Protein AF-A0A447R121-F1 (afdb_monomer_lite)

InterPro domains:
  IPR006108 3-hydroxyacyl-CoA dehydrogenase, C-terminal [PF00725] (79-120)
  IPR006176 3-hydroxyacyl-CoA dehydrogenase, NAD binding [PF02737] (16-76)
  IPR006180 3-hydroxyacyl-CoA dehydrogenase, conserved site [PS00067] (76-100)
  IPR008927 6-phosphogluconate dehydrogenase-like, C-terminal domain superfamily [SSF48179] (79-122)
  IPR013328 6-phosphogluconate dehydrogenase, domain 2 [G3DSA:1.10.1040.10] (81-123)
  IPR036291 NAD(P)-binding domain superfamily [SSF51735] (15-76)
  IPR050136 Fatty acid oxidation complex subunit alpha [PTHR43612] (16-120)

pLDDT: mean 81.5, std 18.13, range [23.0, 95.62]

Secondary structure (DSSP, 8-state):
----------S-PPPHHHHHTT-S-GGG--EEEEPSSTTT--EEEEE--TT--HHHHHHHHHHHHHTT-EEEE----TTTTHHHHHHHHHHHHHHHHHTT--HHHHHHHHHHHT-SS-HHHHH--

Organism: NCBI:txid59203

Radius of gyration: 18.16 Å; chains: 1; bounding box: 36×37×50 Å

Foldseek 3Di:
DDDDPPDDDDPWDDFQVVVLVPDPCSLLGWDWAADPVRLPAQEIEIEDAPNHDPVNSVVVCVVSVVSNHDYDYFYRDICTPVRVVVVVVVVVLVVCVVVPDDQCVQFVVVVVVPDPTGPVVVPPD

Sequence (125 aa):
MRRPHHFRVQYFFPAIGDIAANAARPELVIGLHFFSPVEKMPLVEVIPHASTSTQTIATTVKLAKKQGKTPIVVSDKAGFYVNRILAPYINEAIRMLTEGERVEHIDAALVKFGFPVGPSNFWMR

Structure (mmCIF, N/CA/C/O backbone):
data_AF-A0A447R121-F1
#
_entry.id   AF-A0A447R121-F1
#
loop_
_atom_site.group_PDB
_atom_site.id
_atom_site.type_symbol
_atom_site.label_atom_id
_atom_site.label_alt_id
_atom_site.label_comp_id
_atom_site.label_asym_id
_atom_site.label_entity_id
_atom_site.label_seq_id
_atom_site.pdbx_PDB_ins_code
_atom_site.Cartn_x
_atom_site.Cartn_y
_atom_site.Cartn_z
_atom_site.occupancy
_atom_site.B_iso_or_equiv
_atom_site.auth_seq_id
_atom_site.auth_comp_id
_atom_site.auth_asym_id
_atom_site.auth_atom_id
_atom_site.pdbx_PDB_model_num
ATOM 1 N N . MET A 1 1 ? 18.758 -26.716 22.388 1.00 42.56 1 MET A N 1
ATOM 2 C CA . MET A 1 1 ? 18.932 -26.831 20.920 1.00 42.56 1 MET A CA 1
ATOM 3 C C . MET A 1 1 ? 17.580 -27.119 20.256 1.00 42.56 1 MET A C 1
ATOM 5 O O . MET A 1 1 ? 17.176 -28.271 20.202 1.00 42.56 1 MET A O 1
ATOM 9 N N . ARG A 1 2 ? 16.844 -26.095 19.794 1.00 33.09 2 ARG A N 1
ATOM 10 C CA . ARG A 1 2 ? 15.655 -26.245 18.926 1.00 33.09 2 ARG A CA 1
ATOM 11 C C . ARG A 1 2 ? 15.488 -25.004 18.030 1.00 33.09 2 ARG A C 1
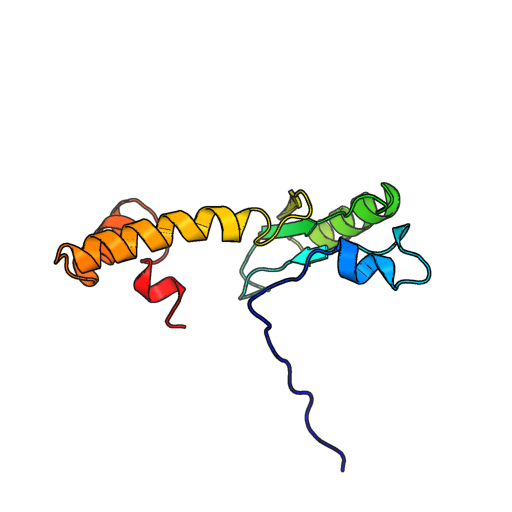ATOM 13 O O . ARG A 1 2 ? 14.989 -23.994 18.491 1.00 33.09 2 ARG A O 1
ATOM 20 N N . ARG A 1 3 ? 15.971 -25.174 16.791 1.00 34.62 3 ARG A N 1
ATOM 21 C CA . ARG A 1 3 ? 15.580 -24.669 15.451 1.00 34.62 3 ARG A CA 1
ATOM 22 C C . ARG A 1 3 ? 15.206 -23.186 15.203 1.00 34.62 3 ARG A C 1
ATOM 24 O O . ARG A 1 3 ? 14.631 -22.532 16.059 1.00 34.62 3 ARG A O 1
ATOM 31 N N . PRO A 1 4 ? 15.512 -22.674 13.990 1.00 40.50 4 PRO A N 1
ATOM 32 C CA . PRO A 1 4 ? 15.561 -21.253 13.671 1.00 40.50 4 PRO A CA 1
ATOM 33 C C . PRO A 1 4 ? 14.193 -20.710 13.252 1.00 40.50 4 PRO A C 1
ATOM 35 O O . PRO A 1 4 ? 13.466 -21.348 12.482 1.00 40.50 4 PRO A O 1
ATOM 38 N N . HIS A 1 5 ? 13.884 -19.503 13.722 1.00 32.22 5 HIS A N 1
ATOM 39 C CA . HIS A 1 5 ? 12.758 -18.695 13.270 1.00 32.22 5 HIS A CA 1
ATOM 40 C C . HIS A 1 5 ? 12.884 -18.437 11.762 1.00 32.22 5 HIS A C 1
ATOM 42 O O . HIS A 1 5 ? 13.616 -17.554 11.327 1.00 32.22 5 HIS A O 1
ATOM 48 N N . HIS A 1 6 ? 12.189 -19.236 10.953 1.00 33.88 6 HIS A N 1
ATOM 49 C CA . HIS A 1 6 ? 11.997 -18.939 9.541 1.00 33.88 6 HIS A CA 1
ATOM 50 C C . HIS A 1 6 ? 10.966 -17.815 9.442 1.00 33.88 6 HIS A C 1
ATOM 52 O O . HIS A 1 6 ? 9.763 -18.059 9.507 1.00 33.88 6 HIS A O 1
ATOM 58 N N . PHE A 1 7 ? 11.443 -16.582 9.297 1.00 24.69 7 PHE A N 1
ATOM 59 C CA . PHE A 1 7 ? 10.623 -15.499 8.769 1.00 24.69 7 PHE A CA 1
ATOM 60 C C . PHE A 1 7 ? 10.318 -15.821 7.302 1.00 24.69 7 PHE A C 1
ATOM 62 O O . PHE A 1 7 ? 11.215 -15.825 6.462 1.00 24.69 7 PHE A O 1
ATOM 69 N N . ARG A 1 8 ? 9.058 -16.143 6.998 1.00 23.00 8 ARG A N 1
ATOM 70 C CA . ARG A 1 8 ? 8.552 -16.198 5.622 1.00 23.00 8 ARG A CA 1
ATOM 71 C C . ARG A 1 8 ? 7.858 -14.876 5.319 1.00 23.00 8 ARG A C 1
ATOM 73 O O . ARG A 1 8 ? 6.889 -14.527 5.984 1.00 23.00 8 ARG A O 1
ATOM 80 N N . VAL A 1 9 ? 8.355 -14.160 4.315 1.00 27.98 9 VAL A N 1
ATOM 81 C CA . VAL A 1 9 ? 7.635 -13.051 3.678 1.00 27.98 9 VAL A CA 1
ATOM 82 C C . VAL A 1 9 ? 6.644 -13.680 2.699 1.00 27.98 9 VAL A C 1
ATOM 84 O O . VAL A 1 9 ? 7.051 -14.408 1.796 1.00 27.98 9 VAL A O 1
ATOM 87 N N . GLN A 1 10 ? 5.344 -13.478 2.923 1.00 35.12 10 GLN A N 1
ATOM 88 C CA . GLN A 1 10 ? 4.284 -14.106 2.135 1.00 35.12 10 GLN A CA 1
ATOM 89 C C . GLN A 1 10 ? 3.656 -13.095 1.169 1.00 35.12 10 GLN A C 1
ATOM 91 O O . GLN A 1 10 ? 2.956 -12.170 1.572 1.00 35.12 10 GLN A O 1
ATOM 96 N N . TYR A 1 11 ? 3.912 -13.302 -0.121 1.00 34.31 11 TYR A N 1
ATOM 97 C CA . TYR A 1 11 ? 3.378 -12.532 -1.241 1.00 34.31 11 TYR A CA 1
ATOM 98 C C . TYR A 1 11 ? 1.987 -13.050 -1.629 1.00 34.31 11 TYR A C 1
ATOM 100 O O . TYR A 1 11 ? 1.875 -13.792 -2.591 1.00 34.31 11 TYR A O 1
ATOM 108 N N . PHE A 1 12 ? 0.956 -12.745 -0.839 1.00 45.00 12 PHE A N 1
ATOM 109 C CA . PHE A 1 12 ? -0.475 -12.700 -1.208 1.00 45.00 12 PHE A CA 1
ATOM 110 C C . PHE A 1 12 ? -1.269 -12.685 0.100 1.00 45.00 12 PHE A C 1
ATOM 112 O O . PHE A 1 12 ? -1.292 -13.683 0.820 1.00 45.00 12 PHE A O 1
ATOM 119 N N . PHE A 1 13 ? -1.893 -11.557 0.436 1.00 62.81 13 PHE A N 1
ATOM 120 C CA . PHE A 1 13 ? -2.722 -11.486 1.634 1.00 62.81 13 PHE A CA 1
ATOM 121 C C . PHE A 1 13 ? -4.134 -12.003 1.313 1.00 62.81 13 PHE A C 1
ATOM 123 O O . PHE A 1 13 ? -4.757 -11.479 0.384 1.00 62.81 13 PHE A O 1
ATOM 130 N N . PRO A 1 14 ? -4.652 -13.008 2.044 1.00 66.00 14 PRO A N 1
ATOM 131 C CA . PRO A 1 14 ? -6.086 -13.285 2.064 1.00 66.00 14 PRO A CA 1
ATOM 132 C C . PRO A 1 14 ? -6.841 -12.059 2.596 1.00 66.00 14 PRO A C 1
ATOM 134 O O . PRO A 1 14 ? -6.245 -11.192 3.244 1.00 66.00 14 PRO A O 1
ATOM 137 N N . ALA A 1 15 ? -8.144 -11.980 2.320 1.00 78.12 15 ALA A N 1
ATOM 138 C CA . ALA A 1 15 ? -8.967 -10.907 2.864 1.00 78.12 15 ALA A CA 1
ATOM 139 C C . ALA A 1 15 ? -8.884 -10.920 4.398 1.00 78.12 15 ALA A C 1
ATOM 141 O O . ALA A 1 15 ? -8.903 -11.979 5.032 1.00 78.12 15 ALA A O 1
ATOM 142 N N . ILE A 1 16 ? -8.790 -9.740 5.011 1.00 83.50 16 ILE A N 1
ATOM 143 C CA . ILE A 1 16 ? -8.723 -9.619 6.473 1.00 83.50 16 ILE A CA 1
ATOM 144 C C . ILE A 1 16 ? -10.008 -10.163 7.111 1.00 83.50 16 ILE A C 1
ATOM 146 O O . ILE A 1 16 ? -9.954 -10.739 8.198 1.00 83.50 16 ILE A O 1
ATOM 150 N N . GLY A 1 17 ? -11.142 -10.058 6.414 1.00 83.94 17 GLY A N 1
ATOM 151 C CA . GLY A 1 17 ? -12.406 -10.674 6.813 1.00 83.94 17 GLY A CA 1
ATOM 152 C C . GLY A 1 17 ? -12.311 -12.182 7.075 1.00 83.94 17 GLY A C 1
ATOM 153 O O . GLY A 1 17 ? -12.847 -12.650 8.078 1.00 83.94 17 GLY A O 1
ATOM 154 N N . ASP A 1 18 ? -11.568 -12.934 6.257 1.00 85.06 18 ASP A N 1
ATOM 155 C CA . ASP A 1 18 ? -11.420 -14.391 6.424 1.00 85.06 18 ASP A CA 1
ATOM 156 C C . ASP A 1 18 ? -10.621 -14.735 7.691 1.00 85.06 18 ASP A C 1
ATOM 158 O O . ASP A 1 18 ? -10.896 -15.717 8.387 1.00 85.06 18 ASP A O 1
ATOM 162 N N . ILE A 1 19 ? -9.646 -13.886 8.028 1.00 84.56 19 ILE A N 1
ATOM 163 C CA . ILE A 1 19 ? -8.870 -13.988 9.268 1.00 84.56 19 ILE A CA 1
ATOM 164 C C . ILE A 1 19 ? -9.761 -13.640 10.468 1.00 84.56 19 ILE A C 1
ATOM 166 O O . ILE A 1 19 ? -9.744 -14.336 11.484 1.00 84.56 19 ILE A O 1
ATOM 170 N N . ALA A 1 20 ? -10.558 -12.577 10.352 1.00 87.06 20 ALA A N 1
ATOM 171 C CA . ALA A 1 20 ? -11.436 -12.106 11.416 1.00 87.06 20 ALA A CA 1
ATOM 172 C C . ALA A 1 20 ? -12.580 -13.082 11.728 1.00 87.06 20 ALA A C 1
ATOM 174 O O . ALA A 1 20 ? -12.967 -13.193 12.889 1.00 87.06 20 ALA A O 1
ATOM 175 N N . ALA A 1 21 ? -13.082 -13.822 10.733 1.00 87.81 21 ALA A N 1
ATOM 176 C CA . ALA A 1 21 ? -14.185 -14.772 10.892 1.00 87.81 21 ALA A CA 1
ATOM 177 C C . ALA A 1 21 ? -13.917 -15.861 11.948 1.00 87.81 21 ALA A C 1
ATOM 179 O O . ALA A 1 21 ? -14.848 -16.355 12.577 1.00 87.81 21 ALA A O 1
ATOM 180 N N . ASN A 1 22 ? -12.646 -16.208 12.169 1.00 87.19 22 ASN A N 1
ATOM 181 C CA . ASN A 1 22 ? -12.229 -17.221 13.141 1.00 87.19 22 ASN A CA 1
ATOM 182 C C . ASN A 1 22 ? -11.704 -16.621 14.461 1.00 87.19 22 ASN A C 1
ATOM 184 O O . ASN A 1 22 ? -11.221 -17.352 15.327 1.00 87.19 22 ASN A O 1
ATOM 188 N N . ALA A 1 23 ? -11.753 -15.296 14.626 1.00 88.81 23 ALA A N 1
ATOM 189 C CA . ALA A 1 23 ? -11.249 -14.617 15.812 1.00 88.81 23 ALA A CA 1
ATOM 190 C C . ALA A 1 23 ? -12.328 -14.494 16.899 1.00 88.81 23 ALA A C 1
ATOM 192 O O . ALA A 1 23 ? -13.483 -14.195 16.621 1.00 88.81 23 ALA A O 1
ATOM 193 N N . ALA A 1 24 ? -11.932 -14.624 18.169 1.00 91.88 24 ALA A N 1
ATOM 194 C CA . ALA A 1 24 ? -12.842 -14.432 19.305 1.00 91.88 24 ALA A CA 1
ATOM 195 C C . ALA A 1 24 ? -13.324 -12.975 19.476 1.00 91.88 24 ALA A C 1
ATOM 197 O O . ALA A 1 24 ? -14.319 -12.731 20.151 1.00 91.88 24 ALA A O 1
ATOM 198 N N . ARG A 1 25 ? -12.580 -12.012 18.917 1.00 90.31 25 ARG A N 1
ATOM 199 C CA . ARG A 1 25 ? -12.849 -10.565 18.972 1.00 90.31 25 ARG A CA 1
ATOM 200 C C . ARG A 1 25 ? -12.595 -9.938 17.599 1.00 90.31 25 ARG A C 1
ATOM 202 O O . ARG A 1 25 ? -11.553 -9.302 17.403 1.00 90.31 25 ARG A O 1
ATOM 209 N N . PRO A 1 26 ? -13.467 -10.193 16.609 1.00 90.12 26 PRO A N 1
ATOM 210 C CA . PRO A 1 26 ? -13.266 -9.741 15.232 1.00 90.12 26 PRO A CA 1
ATOM 211 C C . PRO A 1 26 ? -13.131 -8.215 15.123 1.00 90.12 26 PRO A C 1
ATOM 213 O O . PRO A 1 26 ? -12.379 -7.719 14.288 1.00 90.12 26 PRO A O 1
ATOM 216 N N . GLU A 1 27 ? -13.760 -7.457 16.017 1.00 91.06 27 GLU A N 1
ATOM 217 C CA . GLU A 1 27 ? -13.701 -5.996 16.078 1.00 91.06 27 GLU A CA 1
ATOM 218 C C . GLU A 1 27 ? -12.305 -5.429 16.386 1.00 91.06 27 GLU A C 1
ATOM 220 O O . GLU A 1 27 ? -12.024 -4.255 16.107 1.00 91.06 27 GLU A O 1
ATOM 225 N N . LEU A 1 28 ? -11.414 -6.263 16.931 1.00 91.25 28 LEU A N 1
ATOM 226 C CA . LEU A 1 28 ? -10.015 -5.938 17.222 1.00 91.25 28 LEU A CA 1
ATOM 227 C C . LEU A 1 28 ? -9.048 -6.408 16.125 1.00 91.25 28 LEU A C 1
ATOM 229 O O . LEU A 1 28 ? -7.854 -6.122 16.201 1.00 91.25 28 LEU A O 1
ATOM 233 N N . VAL A 1 29 ? -9.545 -7.105 15.101 1.00 91.38 29 VAL A N 1
ATOM 234 C CA . VAL A 1 29 ? -8.744 -7.554 13.959 1.00 91.38 29 VAL A CA 1
ATOM 235 C C . VAL A 1 29 ? -8.689 -6.448 12.908 1.00 91.38 29 VAL A C 1
ATOM 237 O O . VAL A 1 29 ? -9.714 -5.882 12.525 1.00 91.38 29 VAL A O 1
ATOM 240 N N . ILE A 1 30 ? -7.482 -6.138 12.438 1.00 92.06 30 ILE A N 1
ATOM 241 C CA . ILE A 1 30 ? -7.218 -5.147 11.392 1.00 92.06 30 ILE A CA 1
ATOM 242 C C . ILE A 1 30 ? -5.939 -5.520 10.640 1.00 92.06 30 ILE A C 1
ATOM 244 O O . ILE A 1 30 ? -4.977 -5.995 11.245 1.00 92.06 30 ILE A O 1
ATOM 248 N N . GLY A 1 31 ? -5.916 -5.301 9.326 1.00 91.06 31 GLY A N 1
ATOM 249 C CA . GLY A 1 31 ? -4.706 -5.451 8.527 1.00 91.06 31 GLY A CA 1
ATOM 250 C C . GLY A 1 31 ? -3.776 -4.250 8.692 1.00 91.06 31 GLY A C 1
ATOM 251 O O . GLY A 1 31 ? -4.222 -3.100 8.697 1.00 91.06 31 GLY A O 1
ATOM 252 N N . LEU A 1 32 ? -2.477 -4.518 8.807 1.00 90.69 32 LEU A N 1
ATOM 253 C CA . LEU A 1 32 ? -1.428 -3.503 8.813 1.00 90.69 32 LEU A CA 1
ATOM 254 C C . LEU A 1 32 ? -0.303 -3.949 7.878 1.00 90.69 32 LEU A C 1
ATOM 256 O O . LEU A 1 32 ? 0.479 -4.835 8.221 1.00 90.69 32 LEU A O 1
ATOM 260 N N . HIS A 1 33 ? -0.249 -3.360 6.687 1.00 89.19 33 HIS A N 1
ATOM 261 C CA . HIS A 1 33 ? 0.663 -3.772 5.625 1.00 89.19 33 HIS A CA 1
ATOM 262 C C . HIS A 1 33 ? 1.798 -2.757 5.449 1.00 89.19 33 HIS A C 1
ATOM 264 O O . HIS A 1 33 ? 1.582 -1.596 5.096 1.00 89.19 33 HIS A O 1
ATOM 270 N N . PHE A 1 34 ? 3.019 -3.219 5.729 1.00 87.50 34 PHE A N 1
ATOM 271 C CA . PHE A 1 34 ? 4.258 -2.467 5.556 1.00 87.50 34 PHE A CA 1
ATOM 272 C C . PHE A 1 34 ? 4.913 -2.792 4.217 1.00 87.50 34 PHE A C 1
ATOM 274 O O . PHE A 1 34 ? 4.867 -3.929 3.754 1.00 87.50 34 PHE A O 1
ATOM 281 N N . PHE A 1 35 ? 5.613 -1.810 3.658 1.00 83.94 35 PHE A N 1
ATOM 282 C CA . PHE A 1 35 ? 6.403 -1.978 2.443 1.00 83.94 35 PHE A CA 1
ATOM 283 C C . PHE A 1 35 ? 7.870 -2.221 2.800 1.00 83.94 35 PHE A C 1
ATOM 285 O O . PHE A 1 35 ? 8.419 -1.545 3.668 1.00 83.94 35 PHE A O 1
ATOM 292 N N . SER A 1 36 ? 8.510 -3.184 2.136 1.00 80.19 36 SER A N 1
ATOM 293 C CA . SER A 1 36 ? 9.931 -3.483 2.337 1.00 80.19 36 SER A CA 1
ATOM 294 C C . SER A 1 36 ? 10.814 -2.528 1.520 1.00 80.19 36 SER A C 1
ATOM 296 O O . SER A 1 36 ? 10.485 -2.273 0.360 1.00 80.19 36 SER A O 1
ATOM 298 N N . PRO A 1 37 ? 11.942 -2.026 2.061 1.00 85.19 37 PRO A N 1
ATOM 299 C CA . PRO A 1 37 ? 12.418 -2.182 3.440 1.00 85.19 37 PRO A CA 1
ATOM 300 C C . PRO A 1 37 ? 11.614 -1.337 4.438 1.00 85.19 37 PRO A C 1
ATOM 302 O O . PRO A 1 37 ? 11.430 -0.132 4.239 1.00 85.19 37 PRO A O 1
ATOM 305 N N . VAL A 1 38 ? 11.157 -1.956 5.531 1.00 84.56 38 VAL A N 1
ATOM 306 C CA . VAL A 1 38 ? 10.181 -1.353 6.458 1.00 84.56 38 VAL A CA 1
ATOM 307 C C . VAL A 1 38 ? 10.706 -0.071 7.085 1.00 84.56 38 VAL A C 1
ATOM 309 O O . VAL A 1 38 ? 9.947 0.866 7.283 1.00 84.56 38 VAL A O 1
ATOM 312 N N . GLU A 1 39 ? 11.993 0.018 7.388 1.00 83.94 39 GLU A N 1
ATOM 313 C CA . GLU A 1 39 ? 12.621 1.186 7.998 1.00 83.94 39 GLU A CA 1
ATOM 314 C C . GLU A 1 39 ? 12.708 2.387 7.045 1.00 83.94 39 GLU A C 1
ATOM 316 O O . GLU A 1 39 ? 12.566 3.524 7.492 1.00 83.94 39 GLU A O 1
ATOM 321 N N . LYS A 1 40 ? 12.851 2.145 5.736 1.00 85.12 40 LYS A N 1
ATOM 322 C CA . LYS A 1 40 ? 13.010 3.196 4.715 1.00 85.12 40 LYS A CA 1
ATOM 323 C C . LYS A 1 40 ? 11.688 3.652 4.119 1.00 85.12 40 LYS A C 1
ATOM 325 O O . LYS A 1 40 ? 11.551 4.815 3.753 1.00 85.12 40 LYS A O 1
ATOM 330 N N . MET A 1 41 ? 10.718 2.748 4.014 1.00 87.31 41 MET A N 1
ATOM 331 C CA . MET A 1 41 ? 9.448 3.055 3.371 1.00 87.31 41 MET A CA 1
ATOM 332 C C . MET A 1 41 ? 8.552 3.870 4.312 1.00 87.31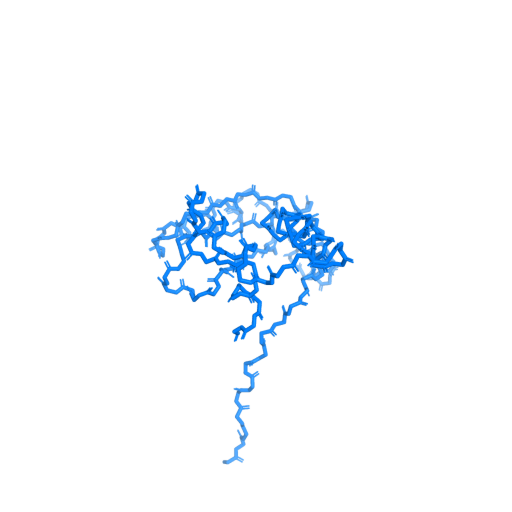 41 MET A C 1
ATOM 334 O O . MET A 1 41 ? 8.275 3.421 5.429 1.00 87.31 41 MET A O 1
ATOM 338 N N . PRO A 1 42 ? 8.087 5.066 3.908 1.00 91.44 42 PRO A N 1
ATOM 339 C CA . PRO A 1 42 ? 7.266 5.906 4.772 1.00 91.44 42 PRO A CA 1
ATOM 340 C C . PRO A 1 42 ? 5.815 5.424 4.832 1.00 91.44 42 PRO A C 1
ATOM 342 O O . PRO A 1 42 ? 5.127 5.701 5.804 1.00 91.44 42 PRO A O 1
ATOM 345 N N . LEU A 1 43 ? 5.334 4.709 3.815 1.00 91.50 43 LEU A N 1
ATOM 346 C CA . LEU A 1 43 ? 3.929 4.336 3.685 1.00 91.50 43 LEU A CA 1
ATOM 347 C C . LEU A 1 43 ? 3.585 3.092 4.516 1.00 91.50 43 LEU A C 1
ATOM 349 O O . LEU A 1 43 ? 4.395 2.175 4.650 1.00 91.50 43 LEU A O 1
ATOM 353 N N . VAL A 1 44 ? 2.359 3.046 5.033 1.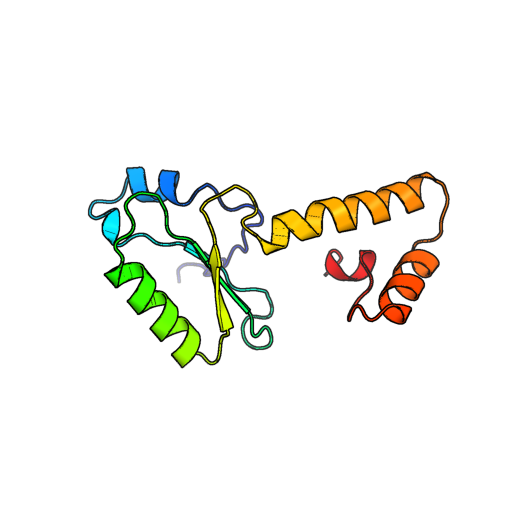00 92.00 44 VAL A N 1
ATOM 354 C CA . VAL A 1 44 ? 1.758 1.837 5.605 1.00 92.00 44 VAL A CA 1
ATOM 355 C C . VAL A 1 44 ? 0.261 1.813 5.297 1.00 92.0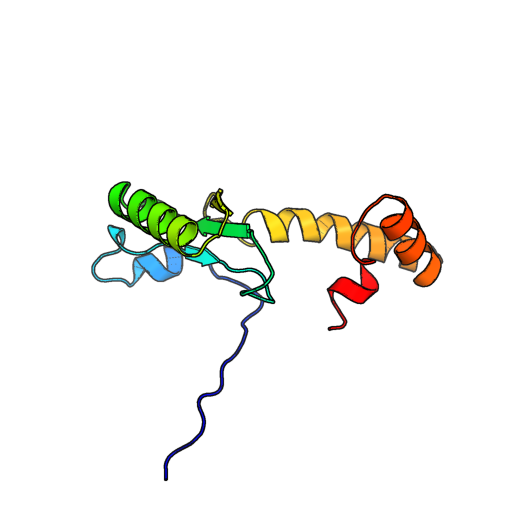0 44 VAL A C 1
ATOM 357 O O . VAL A 1 44 ? -0.418 2.837 5.389 1.00 92.00 44 VAL A O 1
ATOM 360 N N . GLU A 1 45 ? -0.265 0.656 4.914 1.00 92.19 45 GLU A N 1
ATOM 361 C CA . GLU A 1 45 ? -1.693 0.465 4.647 1.00 92.19 45 GLU A CA 1
ATOM 362 C C . GLU A 1 45 ? -2.401 -0.076 5.896 1.00 92.19 45 GLU A C 1
ATOM 364 O O . GLU A 1 45 ? -1.989 -1.078 6.481 1.00 92.19 45 GLU A O 1
ATOM 369 N N . VAL A 1 46 ? -3.480 0.593 6.301 1.00 93.06 46 VAL A N 1
ATOM 370 C CA . VAL A 1 46 ? -4.379 0.192 7.387 1.00 93.06 46 VAL A CA 1
ATOM 371 C C . VAL A 1 46 ? -5.662 -0.339 6.756 1.00 93.06 46 VAL A C 1
ATOM 373 O O . VAL A 1 46 ? -6.385 0.411 6.102 1.00 93.06 46 VAL A O 1
ATOM 376 N N . ILE A 1 47 ? -5.942 -1.627 6.942 1.00 92.50 47 ILE A N 1
ATOM 377 C CA . ILE A 1 47 ? -6.994 -2.345 6.212 1.00 92.50 47 ILE A CA 1
ATOM 378 C C . ILE A 1 47 ? -8.058 -2.849 7.201 1.00 92.50 47 ILE A C 1
ATOM 380 O O . ILE A 1 47 ? -7.924 -3.954 7.739 1.00 92.50 47 ILE A O 1
ATOM 384 N N . PRO A 1 48 ? -9.092 -2.047 7.515 1.00 92.19 48 PRO A N 1
ATOM 385 C CA . PRO A 1 48 ? -10.245 -2.530 8.265 1.00 92.19 48 PRO A CA 1
ATOM 386 C C . PRO A 1 48 ? -11.090 -3.494 7.429 1.00 92.19 48 PRO A C 1
ATOM 388 O O . PRO A 1 48 ? -11.320 -3.269 6.239 1.00 92.19 48 PRO A O 1
ATOM 391 N N . HIS A 1 49 ? -11.604 -4.530 8.087 1.00 90.31 49 HIS A N 1
ATOM 392 C CA . HIS A 1 49 ? -12.690 -5.356 7.566 1.00 90.31 49 HIS A CA 1
ATOM 393 C C . HIS A 1 49 ? -14.041 -4.835 8.081 1.00 90.31 49 HIS A C 1
ATOM 395 O O . HIS A 1 49 ? -14.103 -3.870 8.847 1.00 90.31 49 HIS A O 1
ATOM 401 N N . ALA A 1 50 ? -15.133 -5.464 7.644 1.00 90.88 50 ALA A N 1
ATOM 402 C CA . ALA A 1 50 ? -16.493 -4.977 7.870 1.00 90.88 50 ALA A CA 1
ATOM 403 C C . ALA A 1 50 ? -16.866 -4.770 9.350 1.00 90.88 50 ALA A C 1
ATOM 405 O O . ALA A 1 50 ? -17.650 -3.870 9.644 1.00 90.88 50 ALA A O 1
ATOM 406 N N . SER A 1 51 ? -16.322 -5.567 10.276 1.00 91.62 51 SER A N 1
ATOM 407 C CA . SER A 1 51 ? -16.607 -5.439 11.712 1.00 91.62 51 SER A CA 1
ATOM 408 C C . SER A 1 51 ? -15.465 -4.836 12.534 1.00 91.62 51 SER A C 1
ATOM 410 O O . SER A 1 51 ? -15.604 -4.724 13.751 1.00 91.62 51 SER A O 1
ATOM 412 N N . THR A 1 52 ? -14.365 -4.380 11.917 1.00 92.19 52 THR A N 1
ATOM 413 C CA . THR A 1 52 ? -13.295 -3.664 12.634 1.00 92.19 52 THR A CA 1
ATOM 414 C C . THR A 1 52 ? -13.849 -2.403 13.306 1.00 92.19 52 THR A C 1
ATOM 416 O O . THR A 1 52 ? -14.456 -1.550 12.658 1.00 92.19 52 THR A O 1
ATOM 419 N N . SER A 1 53 ? -13.593 -2.233 14.607 1.00 93.25 53 SER A N 1
ATOM 420 C CA . SER A 1 53 ? -14.088 -1.062 15.339 1.00 93.25 53 SER A CA 1
ATOM 421 C C . SER A 1 53 ? -13.364 0.231 14.938 1.00 93.25 53 SER A C 1
ATOM 423 O O . SER A 1 53 ? -12.167 0.242 14.631 1.00 93.25 53 SER A O 1
ATOM 425 N N . THR A 1 54 ? -14.062 1.365 15.029 1.00 94.44 54 THR A N 1
ATOM 426 C CA . THR A 1 54 ? -13.471 2.698 14.808 1.00 94.44 54 THR A CA 1
ATOM 427 C C . THR A 1 54 ? -12.321 2.989 15.776 1.00 94.44 54 THR A C 1
ATOM 429 O O . THR A 1 54 ? -11.334 3.622 15.394 1.00 94.44 54 THR A O 1
ATOM 432 N N . GLN A 1 55 ? -12.398 2.476 17.009 1.00 94.94 55 GLN A N 1
ATOM 433 C CA . GLN A 1 55 ? -11.325 2.568 17.997 1.00 94.94 55 GLN A CA 1
ATOM 434 C C . GLN A 1 55 ? -10.078 1.792 17.559 1.00 94.94 55 GLN A C 1
ATOM 436 O O . GLN A 1 55 ? -8.969 2.320 17.673 1.00 94.94 55 GLN A O 1
ATOM 441 N N . THR A 1 56 ? -10.244 0.576 17.030 1.00 92.88 56 THR A N 1
ATOM 442 C CA . THR A 1 56 ? -9.148 -0.239 16.482 1.00 92.88 56 THR A CA 1
ATOM 443 C C . THR A 1 56 ? -8.458 0.509 15.341 1.00 92.88 56 THR A C 1
ATOM 445 O O . THR A 1 56 ? -7.240 0.677 15.368 1.00 92.88 56 THR A O 1
ATOM 448 N N . ILE A 1 57 ? -9.228 1.067 14.398 1.00 92.81 57 ILE A N 1
ATOM 449 C CA . ILE A 1 57 ? -8.691 1.863 13.279 1.00 92.81 57 ILE A CA 1
ATOM 450 C C . ILE A 1 57 ? -7.891 3.063 13.798 1.00 92.81 57 ILE A C 1
ATOM 452 O O . ILE A 1 57 ? -6.729 3.247 13.431 1.00 92.81 57 ILE A O 1
ATOM 456 N N . ALA A 1 58 ? -8.484 3.867 14.684 1.00 95.06 58 ALA A N 1
ATOM 457 C CA . ALA A 1 58 ? -7.837 5.053 15.240 1.00 95.06 58 ALA A CA 1
ATOM 458 C C . ALA A 1 58 ? -6.550 4.709 16.008 1.00 95.06 58 ALA A C 1
ATOM 460 O O . ALA A 1 58 ? -5.558 5.435 15.919 1.00 95.06 58 ALA A O 1
ATOM 461 N N . THR A 1 59 ? -6.551 3.597 16.745 1.00 95.44 59 THR A N 1
ATOM 462 C CA . THR A 1 59 ? -5.385 3.108 17.493 1.00 95.44 59 THR A CA 1
ATOM 463 C C . THR A 1 59 ? -4.257 2.708 16.548 1.00 95.44 59 THR A C 1
ATOM 465 O O . THR A 1 59 ? -3.124 3.157 16.726 1.00 95.44 59 THR A O 1
ATOM 468 N N . THR A 1 60 ? -4.564 1.951 15.495 1.00 92.94 60 THR A N 1
ATOM 469 C CA . THR A 1 60 ? -3.585 1.526 14.487 1.00 92.94 60 THR A CA 1
ATOM 470 C C . THR A 1 60 ? -3.007 2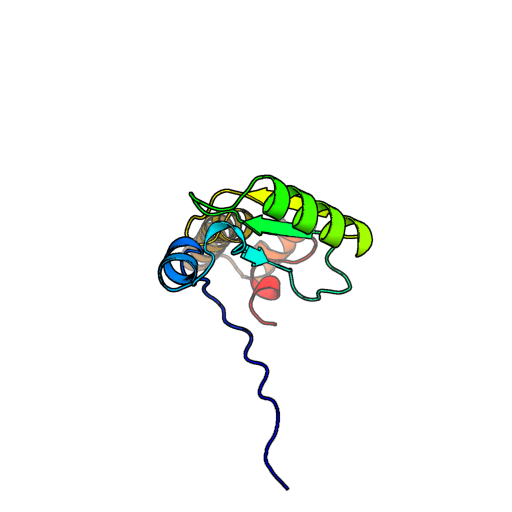.709 13.711 1.00 92.94 60 THR A C 1
ATOM 472 O O . THR A 1 60 ? -1.795 2.792 13.519 1.00 92.94 60 THR A O 1
ATOM 475 N N . VAL A 1 61 ? -3.834 3.690 13.337 1.00 94.75 61 VAL A N 1
ATOM 476 C CA . VAL A 1 61 ? -3.370 4.932 12.694 1.00 94.75 61 VAL A CA 1
ATOM 477 C C . VAL A 1 61 ? -2.424 5.712 13.611 1.00 94.75 61 VAL A C 1
ATOM 479 O O . VAL A 1 61 ? -1.381 6.193 13.162 1.00 94.75 61 VAL A O 1
ATOM 482 N N . LYS A 1 62 ? -2.752 5.836 14.905 1.00 95.06 62 LYS A N 1
ATOM 483 C CA . LYS A 1 62 ? -1.869 6.486 15.888 1.00 95.06 62 LYS A CA 1
ATOM 484 C C . LYS A 1 62 ? -0.547 5.733 16.043 1.00 95.06 62 LYS A C 1
ATOM 486 O O . LYS A 1 62 ? 0.501 6.374 16.100 1.00 95.06 62 LYS A O 1
ATOM 491 N N . LEU A 1 63 ? -0.583 4.399 16.074 1.00 93.00 63 LEU A N 1
ATOM 492 C CA . LEU A 1 63 ? 0.610 3.554 16.141 1.00 93.00 63 LEU A CA 1
ATOM 493 C C . LEU A 1 63 ? 1.526 3.782 14.931 1.00 93.00 63 LEU A C 1
ATOM 495 O O . LEU A 1 63 ? 2.707 4.063 15.115 1.00 93.00 63 LEU A O 1
ATOM 499 N N . ALA A 1 64 ? 0.975 3.736 13.717 1.00 92.44 64 ALA A N 1
ATOM 500 C CA . ALA A 1 64 ? 1.713 3.987 12.481 1.00 92.44 64 ALA A CA 1
ATOM 501 C C . ALA A 1 64 ? 2.385 5.370 12.476 1.00 92.44 64 ALA A C 1
ATOM 503 O O . ALA A 1 64 ? 3.581 5.486 12.212 1.00 92.44 64 ALA A O 1
ATOM 504 N N . LYS A 1 65 ? 1.646 6.420 12.857 1.00 94.62 65 LYS A N 1
ATOM 505 C CA . LYS A 1 65 ? 2.202 7.779 12.969 1.00 94.62 65 LYS A CA 1
ATOM 506 C C . LYS A 1 65 ? 3.329 7.861 13.997 1.00 94.62 65 LYS A C 1
ATOM 508 O O . LYS A 1 65 ? 4.346 8.495 13.737 1.00 94.62 65 LYS A O 1
ATOM 513 N N . LYS A 1 66 ? 3.185 7.190 15.146 1.00 95.31 66 LYS A N 1
ATOM 514 C CA . LYS A 1 66 ? 4.231 7.130 16.182 1.00 95.31 66 LYS A CA 1
ATOM 515 C C . LYS A 1 66 ? 5.508 6.446 15.678 1.00 95.31 66 LYS A C 1
ATOM 517 O O . LYS A 1 66 ? 6.593 6.786 16.133 1.00 95.31 66 LYS A O 1
ATOM 522 N N . GLN A 1 67 ? 5.389 5.520 14.730 1.00 92.88 67 GLN A N 1
ATOM 523 C CA . GLN A 1 67 ? 6.518 4.869 14.056 1.00 92.88 67 GLN A CA 1
ATOM 524 C C . GLN A 1 67 ? 7.133 5.724 12.929 1.00 92.88 67 GLN A C 1
ATOM 526 O O . GLN A 1 67 ? 7.988 5.235 12.194 1.00 92.88 67 GLN A O 1
ATOM 531 N N . GLY A 1 68 ? 6.693 6.976 12.752 1.00 93.75 68 GLY A N 1
ATOM 532 C CA . GLY A 1 68 ? 7.148 7.846 11.666 1.00 93.75 68 GLY A CA 1
ATOM 533 C C . GLY A 1 68 ? 6.617 7.436 10.291 1.00 93.75 68 GLY A C 1
ATOM 534 O O . GLY A 1 68 ? 7.183 7.835 9.277 1.00 93.75 68 GLY A O 1
ATOM 535 N N . LYS A 1 69 ? 5.557 6.618 10.244 1.00 93.50 69 LYS A N 1
ATOM 536 C CA . LYS A 1 69 ? 4.908 6.189 9.003 1.00 93.50 69 LYS A CA 1
ATOM 537 C C . LYS A 1 69 ? 3.723 7.082 8.657 1.00 93.50 69 LYS A C 1
ATOM 539 O O . LYS A 1 69 ? 3.084 7.677 9.526 1.00 93.50 69 LYS A O 1
ATOM 544 N N . THR A 1 70 ? 3.393 7.111 7.377 1.00 95.62 70 THR A N 1
ATOM 545 C CA . THR A 1 70 ? 2.212 7.740 6.797 1.00 95.62 70 THR A CA 1
ATOM 546 C C . THR A 1 70 ? 1.154 6.659 6.575 1.00 95.62 70 THR A C 1
ATOM 548 O O . THR A 1 70 ? 1.252 5.911 5.602 1.00 95.62 70 THR A O 1
ATOM 551 N N . PRO A 1 71 ? 0.159 6.521 7.470 1.00 94.38 71 PRO A N 1
ATOM 552 C CA . PRO A 1 71 ? -0.903 5.543 7.289 1.00 94.38 71 PRO A CA 1
ATOM 553 C C . PRO A 1 71 ? -1.923 6.005 6.250 1.00 94.38 71 PRO A C 1
ATOM 555 O O . PRO A 1 71 ? -2.384 7.147 6.295 1.00 94.38 71 PRO A O 1
ATOM 558 N N . ILE A 1 72 ? -2.343 5.083 5.387 1.00 94.06 72 ILE A N 1
ATOM 559 C CA . ILE A 1 72 ? -3.522 5.228 4.527 1.00 94.06 72 ILE A CA 1
ATOM 560 C C . ILE A 1 72 ? -4.555 4.165 4.900 1.00 94.06 72 ILE A C 1
ATOM 562 O O . ILE A 1 72 ? -4.206 3.003 5.084 1.00 94.06 72 ILE A O 1
ATOM 566 N N . VAL A 1 73 ? -5.821 4.560 5.052 1.00 93.06 73 VAL A N 1
ATOM 567 C CA . VAL A 1 73 ? -6.910 3.619 5.350 1.00 93.06 73 VAL A CA 1
ATOM 568 C C . VAL A 1 73 ? -7.521 3.155 4.035 1.00 93.06 73 VAL A C 1
ATOM 570 O O . VAL A 1 73 ? -7.970 3.983 3.245 1.00 93.06 73 VAL A O 1
ATOM 573 N N . VAL A 1 74 ? -7.521 1.847 3.795 1.00 91.12 74 VAL A N 1
ATOM 574 C CA . VAL A 1 74 ? -7.935 1.249 2.517 1.00 91.12 74 VAL A CA 1
ATOM 575 C C . VAL A 1 74 ? -8.928 0.113 2.749 1.00 91.12 74 VAL A C 1
ATOM 577 O O . VAL A 1 74 ? -8.883 -0.561 3.771 1.00 91.12 74 VAL A O 1
ATOM 580 N N . SER A 1 75 ? -9.849 -0.100 1.809 1.00 86.81 75 SER A N 1
ATOM 581 C CA . SER A 1 75 ? -10.843 -1.175 1.922 1.00 86.81 75 SER A CA 1
ATOM 582 C C . SER A 1 75 ? -10.201 -2.558 1.806 1.00 86.81 75 SER A C 1
ATOM 584 O O . SER A 1 75 ? -9.349 -2.750 0.936 1.00 86.81 75 SER A O 1
ATOM 586 N N . ASP A 1 76 ? -10.690 -3.527 2.582 1.00 82.31 76 ASP A N 1
ATOM 587 C CA . ASP A 1 76 ? -10.321 -4.943 2.477 1.00 82.31 76 ASP A CA 1
ATOM 588 C C . ASP A 1 76 ? -10.744 -5.541 1.124 1.00 82.31 76 ASP A C 1
ATOM 590 O O . ASP A 1 76 ? -11.895 -5.919 0.901 1.00 82.31 76 ASP A O 1
ATOM 594 N N . LYS A 1 77 ? -9.807 -5.547 0.175 1.00 79.56 77 LYS A N 1
ATOM 595 C CA . LYS A 1 77 ? -9.921 -6.175 -1.145 1.00 79.56 77 LYS A CA 1
ATOM 596 C C . LYS A 1 77 ? -8.591 -6.836 -1.482 1.00 79.56 77 LYS A C 1
ATOM 598 O O . LYS A 1 77 ? -7.539 -6.344 -1.077 1.00 79.56 77 LYS A O 1
ATOM 603 N N . ALA A 1 78 ? -8.632 -7.913 -2.266 1.00 69.62 78 ALA A N 1
ATOM 604 C CA . ALA A 1 78 ? -7.428 -8.603 -2.722 1.00 69.62 78 ALA A CA 1
ATOM 605 C C . ALA A 1 78 ? -6.447 -7.623 -3.397 1.00 69.62 78 ALA A C 1
ATOM 607 O O . ALA A 1 78 ? -6.837 -6.842 -4.268 1.00 69.62 78 ALA A O 1
ATOM 608 N N . GLY A 1 79 ? -5.181 -7.652 -2.968 1.00 65.31 79 GLY A N 1
ATOM 609 C CA . GLY A 1 79 ? -4.141 -6.733 -3.447 1.00 65.31 79 GLY A CA 1
ATOM 610 C C . GLY A 1 79 ? -4.215 -5.306 -2.878 1.00 65.31 79 GLY A C 1
ATOM 611 O O . GLY A 1 79 ? -3.431 -4.456 -3.298 1.00 65.31 79 GLY A O 1
ATOM 612 N N . PHE A 1 80 ? -5.119 -5.040 -1.930 1.00 79.69 80 PHE A N 1
ATOM 613 C CA . PHE A 1 80 ? -5.302 -3.745 -1.265 1.00 79.69 80 PHE A CA 1
ATOM 614 C C . PHE A 1 80 ? -5.323 -2.572 -2.261 1.00 79.69 80 PHE A C 1
ATOM 616 O O . PHE A 1 80 ? -6.002 -2.652 -3.289 1.00 79.69 80 PHE A O 1
ATOM 623 N N . TYR A 1 81 ? -4.632 -1.468 -1.961 1.00 81.75 81 TYR A N 1
ATOM 624 C CA . TYR A 1 81 ? -4.595 -0.301 -2.836 1.00 81.75 81 TYR A CA 1
ATOM 625 C C . TYR A 1 81 ? -3.329 -0.280 -3.696 1.00 81.75 81 TYR A C 1
ATOM 627 O O . TYR A 1 81 ? -3.422 -0.254 -4.924 1.00 81.75 81 TYR A O 1
ATOM 635 N N . VAL A 1 82 ? -2.146 -0.346 -3.080 1.00 81.75 82 VAL A N 1
ATOM 636 C CA . VAL A 1 82 ? -0.874 -0.190 -3.803 1.00 81.75 82 VAL A CA 1
ATOM 637 C C . VAL A 1 82 ? -0.614 -1.346 -4.769 1.00 81.75 82 VAL A C 1
ATOM 639 O O . VAL A 1 82 ? -0.340 -1.098 -5.944 1.00 81.75 82 VAL A O 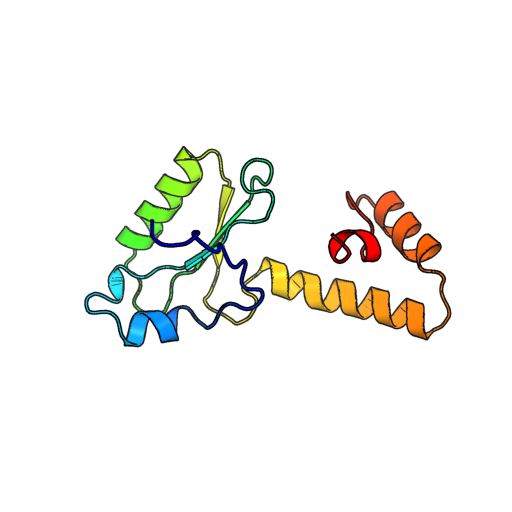1
ATOM 642 N N . ASN A 1 83 ? -0.759 -2.604 -4.337 1.00 80.12 83 ASN A N 1
ATOM 643 C CA . ASN A 1 83 ? -0.492 -3.741 -5.232 1.00 80.12 83 ASN A CA 1
ATOM 644 C C . ASN A 1 83 ? -1.511 -3.811 -6.380 1.00 80.12 83 ASN A C 1
ATOM 646 O O . ASN A 1 83 ? -1.175 -4.243 -7.482 1.00 80.12 83 ASN A O 1
ATOM 650 N N . ARG A 1 84 ? -2.738 -3.322 -6.159 1.00 80.94 84 ARG A N 1
ATOM 651 C CA . ARG A 1 84 ? -3.760 -3.219 -7.205 1.00 80.94 84 ARG A CA 1
ATOM 652 C C . ARG A 1 84 ? -3.394 -2.219 -8.305 1.00 80.94 84 ARG A C 1
ATOM 654 O O . ARG A 1 84 ? -3.756 -2.455 -9.452 1.00 80.94 84 ARG A O 1
ATOM 661 N N . ILE A 1 85 ? -2.700 -1.130 -7.979 1.00 84.25 85 ILE A N 1
ATOM 662 C CA . ILE A 1 85 ? -2.192 -0.163 -8.971 1.00 84.25 85 ILE A CA 1
ATOM 663 C C . ILE A 1 85 ? -0.921 -0.690 -9.642 1.00 84.25 85 ILE A C 1
ATOM 665 O O . ILE A 1 85 ? -0.692 -0.456 -10.826 1.00 84.25 85 ILE A O 1
ATOM 669 N N . LEU A 1 86 ? -0.110 -1.443 -8.903 1.00 82.94 86 LEU A N 1
ATOM 670 C CA . LEU A 1 86 ? 1.126 -2.010 -9.423 1.00 82.94 86 LEU A CA 1
ATOM 671 C C . LEU A 1 86 ? 0.876 -3.084 -10.498 1.00 82.94 86 LEU A C 1
ATOM 673 O O . LEU A 1 86 ? 1.620 -3.156 -11.473 1.00 82.94 86 LEU A O 1
ATOM 677 N N . ALA A 1 87 ? -0.177 -3.891 -10.352 1.00 83.62 87 ALA A N 1
ATOM 678 C CA . ALA A 1 87 ? -0.518 -4.943 -11.309 1.00 83.62 87 ALA A CA 1
ATOM 679 C C . ALA A 1 87 ? -0.691 -4.441 -12.764 1.00 83.62 87 ALA A C 1
ATOM 681 O O . ALA A 1 87 ? 0.012 -4.949 -13.637 1.00 83.62 87 ALA A O 1
ATOM 682 N N . PRO A 1 88 ? -1.550 -3.444 -13.073 1.00 85.94 88 PRO A N 1
ATOM 683 C CA . PRO A 1 88 ? -1.671 -2.930 -14.437 1.00 85.94 88 PRO A CA 1
ATOM 684 C C . PRO A 1 88 ? -0.382 -2.263 -14.934 1.00 85.94 88 PRO A C 1
ATOM 686 O O . PRO A 1 88 ? -0.035 -2.436 -16.095 1.00 85.94 88 PRO A O 1
ATOM 689 N N . TYR A 1 89 ? 0.366 -1.571 -14.066 1.00 84.88 89 TYR A N 1
ATOM 690 C CA . TYR A 1 89 ? 1.667 -0.994 -14.427 1.00 84.88 89 TYR A CA 1
ATOM 691 C C . TYR A 1 89 ? 2.650 -2.059 -14.941 1.00 84.88 89 TYR A C 1
ATOM 693 O O . TYR A 1 89 ? 3.292 -1.875 -15.973 1.00 84.88 89 TYR A O 1
ATOM 701 N N . ILE A 1 90 ? 2.726 -3.201 -14.256 1.00 84.06 90 ILE A N 1
ATOM 702 C CA . ILE A 1 90 ? 3.573 -4.323 -14.675 1.00 84.06 90 ILE A CA 1
ATOM 703 C C . ILE A 1 90 ? 3.030 -4.978 -15.940 1.00 84.06 90 ILE A C 1
ATOM 705 O O . ILE A 1 90 ? 3.810 -5.319 -16.823 1.00 84.06 90 ILE A O 1
ATOM 709 N N . ASN A 1 91 ? 1.712 -5.148 -16.047 1.00 88.75 91 ASN A N 1
ATOM 710 C CA . ASN A 1 91 ? 1.107 -5.757 -17.228 1.00 88.75 91 ASN A CA 1
ATOM 711 C C . ASN A 1 91 ? 1.431 -4.965 -18.500 1.00 88.75 91 ASN A C 1
ATOM 713 O O . ASN A 1 91 ? 1.750 -5.575 -19.516 1.00 88.75 91 ASN A O 1
ATOM 717 N N . GLU A 1 92 ? 1.429 -3.631 -18.441 1.00 90.50 92 GLU A N 1
ATOM 718 C CA . GLU A 1 92 ? 1.848 -2.800 -19.576 1.00 90.50 92 GLU A CA 1
ATOM 719 C C . GLU A 1 92 ? 3.348 -2.938 -19.871 1.00 90.50 92 GLU A C 1
ATOM 721 O O . GLU A 1 92 ? 3.738 -3.044 -21.033 1.00 90.50 92 GLU A O 1
ATOM 726 N N . ALA A 1 93 ? 4.201 -3.022 -18.843 1.00 87.69 93 ALA A N 1
ATOM 727 C CA . ALA A 1 93 ? 5.626 -3.296 -19.040 1.00 87.69 93 ALA A CA 1
ATOM 728 C C . ALA A 1 93 ? 5.861 -4.652 -19.731 1.00 87.69 93 ALA A C 1
ATOM 730 O O . ALA A 1 93 ? 6.628 -4.734 -20.686 1.00 87.69 93 ALA A O 1
ATOM 731 N N . ILE A 1 94 ? 5.158 -5.704 -19.299 1.00 88.31 94 ILE A N 1
ATOM 732 C CA . ILE A 1 94 ? 5.214 -7.035 -19.918 1.00 88.31 94 ILE A CA 1
ATOM 733 C C . ILE A 1 94 ? 4.704 -6.983 -21.357 1.00 88.31 94 ILE A C 1
ATOM 735 O O . ILE A 1 94 ? 5.315 -7.572 -22.244 1.00 88.31 94 ILE A O 1
ATOM 739 N N . ARG A 1 95 ? 3.613 -6.261 -21.613 1.00 91.94 95 ARG A N 1
ATOM 740 C CA . ARG A 1 95 ? 3.053 -6.128 -22.955 1.00 91.94 95 ARG A CA 1
ATOM 741 C C . ARG A 1 95 ? 4.055 -5.493 -23.925 1.00 91.94 95 ARG A C 1
ATOM 743 O O . ARG A 1 95 ? 4.278 -6.048 -24.998 1.00 91.94 95 ARG A O 1
ATOM 750 N N . MET A 1 96 ? 4.718 -4.407 -23.528 1.00 91.38 96 MET A N 1
ATOM 751 C CA . MET A 1 96 ? 5.770 -3.783 -24.343 1.00 91.38 96 MET A CA 1
ATOM 752 C C . MET A 1 96 ? 6.914 -4.766 -24.641 1.00 91.38 96 MET A C 1
ATOM 754 O O . MET A 1 96 ? 7.380 -4.847 -25.776 1.00 91.38 96 MET A O 1
ATOM 758 N N . LEU A 1 97 ? 7.314 -5.585 -23.660 1.00 90.12 97 LEU A N 1
ATOM 759 C CA . LEU A 1 97 ? 8.314 -6.638 -23.878 1.00 90.12 97 LEU A CA 1
ATOM 760 C C . LEU A 1 97 ? 7.853 -7.674 -24.910 1.00 90.12 97 LEU A C 1
ATOM 762 O O . LEU A 1 97 ? 8.630 -8.072 -25.773 1.00 90.12 97 LEU A O 1
ATOM 766 N N . THR A 1 98 ? 6.589 -8.102 -24.851 1.00 92.00 98 THR A N 1
ATOM 767 C CA . THR A 1 98 ? 6.039 -9.063 -25.822 1.00 92.00 98 THR A CA 1
ATOM 768 C C . THR A 1 98 ? 5.881 -8.483 -27.227 1.00 92.00 98 THR A C 1
ATOM 770 O O . THR A 1 98 ? 5.907 -9.235 -28.197 1.00 92.00 98 THR A O 1
ATOM 773 N N . GLU A 1 99 ? 5.757 -7.160 -27.346 1.00 95.38 99 GLU A N 1
ATOM 774 C CA . GLU A 1 99 ? 5.731 -6.435 -28.622 1.00 95.38 99 GLU A CA 1
ATOM 775 C C . GLU A 1 99 ? 7.147 -6.240 -29.211 1.00 95.38 99 GLU A C 1
ATOM 777 O O . GLU A 1 99 ? 7.283 -5.812 -30.356 1.00 95.38 99 GLU A O 1
ATOM 782 N N . GLY A 1 100 ? 8.199 -6.623 -28.474 1.00 92.38 100 GLY A N 1
ATOM 783 C CA . GLY A 1 100 ? 9.589 -6.645 -28.939 1.00 92.38 100 GLY A CA 1
ATOM 784 C C . GLY A 1 100 ? 10.471 -5.523 -28.391 1.00 92.38 100 GLY A C 1
ATOM 785 O O . GLY A 1 100 ? 11.624 -5.403 -28.811 1.00 92.38 100 GLY A O 1
ATOM 786 N N . GLU A 1 101 ? 9.971 -4.713 -27.455 1.00 94.81 101 GLU A N 1
ATOM 787 C CA . GLU A 1 101 ? 10.797 -3.698 -26.804 1.00 94.81 101 GLU A CA 1
ATOM 788 C C . GLU A 1 101 ? 11.849 -4.310 -25.882 1.00 94.81 101 GLU A C 1
ATOM 790 O O . GLU A 1 101 ? 11.685 -5.384 -25.296 1.00 94.81 101 GLU A O 1
ATOM 795 N N . ARG A 1 102 ? 12.956 -3.583 -25.727 1.00 92.12 102 ARG A N 1
ATOM 796 C CA . ARG A 1 102 ? 14.049 -3.999 -24.847 1.00 92.12 102 ARG A CA 1
ATOM 797 C C . ARG A 1 102 ? 13.748 -3.610 -23.402 1.00 92.12 102 ARG A C 1
ATOM 799 O O . ARG A 1 102 ? 13.293 -2.495 -23.143 1.00 92.12 102 ARG A O 1
ATOM 806 N N . VAL A 1 103 ? 14.081 -4.484 -22.451 1.00 89.56 103 VAL A N 1
ATOM 807 C CA . VAL A 1 103 ? 13.906 -4.232 -21.006 1.00 89.56 103 VAL A CA 1
ATOM 808 C C . VAL A 1 103 ? 14.566 -2.916 -20.595 1.00 89.56 103 VAL A C 1
ATOM 810 O O . VAL A 1 103 ? 13.972 -2.116 -19.875 1.00 89.56 103 VAL A O 1
ATOM 813 N N . GLU A 1 104 ? 15.765 -2.647 -21.109 1.00 91.00 104 GLU A N 1
ATOM 814 C CA . GLU A 1 104 ? 16.543 -1.457 -20.772 1.00 91.00 104 GLU A CA 1
ATOM 815 C C . GLU A 1 104 ? 15.858 -0.171 -21.245 1.00 91.00 104 GLU A C 1
ATOM 817 O O . GLU A 1 104 ? 15.983 0.862 -20.590 1.00 91.00 104 GLU A O 1
ATOM 822 N N . HIS A 1 105 ? 15.122 -0.221 -22.361 1.00 92.62 105 HIS A N 1
ATOM 823 C CA . HIS A 1 105 ? 14.359 0.928 -22.850 1.00 92.62 105 HIS A CA 1
ATOM 824 C C . HIS A 1 105 ? 13.194 1.255 -21.925 1.00 92.62 105 HIS A C 1
ATOM 826 O O . HIS A 1 105 ? 13.003 2.418 -21.572 1.00 92.62 105 HIS A O 1
ATOM 832 N N . ILE A 1 106 ? 12.445 0.232 -21.514 1.00 90.38 106 ILE A N 1
ATOM 833 C CA . ILE A 1 106 ? 11.281 0.384 -20.638 1.00 90.38 106 ILE A CA 1
ATOM 834 C C . ILE A 1 106 ? 11.726 0.918 -19.272 1.00 90.38 106 ILE A C 1
ATOM 836 O O . ILE A 1 106 ? 11.186 1.915 -18.786 1.00 90.38 106 ILE A O 1
ATOM 840 N N . ASP A 1 107 ? 12.760 0.314 -18.683 1.00 90.12 107 ASP A N 1
ATOM 841 C CA . ASP A 1 107 ? 13.322 0.753 -17.407 1.00 90.12 107 ASP A CA 1
ATOM 842 C C . ASP A 1 107 ? 13.857 2.193 -17.485 1.00 90.12 107 ASP A C 1
ATOM 844 O O . ASP A 1 107 ? 13.518 3.023 -16.637 1.00 90.12 107 ASP A O 1
ATOM 848 N N . ALA A 1 108 ? 14.640 2.528 -18.517 1.00 90.62 108 ALA A N 1
ATOM 849 C CA . ALA A 1 108 ? 15.196 3.872 -18.677 1.00 90.62 108 ALA A CA 1
ATOM 850 C C . ALA A 1 108 ? 14.113 4.934 -18.918 1.00 90.62 108 ALA A C 1
ATOM 852 O O . ALA A 1 108 ? 14.213 6.042 -18.386 1.00 90.62 108 ALA A O 1
ATOM 853 N N . ALA A 1 109 ? 13.071 4.613 -19.691 1.00 90.62 109 ALA A N 1
ATOM 854 C CA . ALA A 1 109 ? 11.958 5.521 -19.945 1.00 90.62 109 ALA A CA 1
ATOM 855 C C . ALA A 1 109 ? 11.197 5.855 -18.656 1.00 90.62 109 ALA A C 1
ATOM 857 O O . ALA A 1 109 ? 10.894 7.022 -18.403 1.00 90.62 109 ALA A O 1
ATOM 858 N N . LEU A 1 110 ? 10.940 4.856 -17.810 1.00 89.44 110 LEU A N 1
ATOM 859 C CA . LEU A 1 110 ? 10.206 5.036 -16.556 1.00 89.44 110 LEU A CA 1
ATOM 860 C C . LEU A 1 110 ? 11.039 5.761 -15.494 1.00 89.44 110 LEU A C 1
ATOM 862 O O . LEU A 1 110 ? 10.519 6.636 -14.799 1.00 89.44 110 LEU A O 1
ATOM 866 N N . VAL A 1 111 ? 12.345 5.495 -15.427 1.00 90.25 111 VAL A N 1
ATOM 867 C CA . VAL A 1 111 ? 13.256 6.282 -14.582 1.00 90.25 111 VAL A CA 1
ATOM 868 C C . VAL A 1 111 ? 13.321 7.735 -15.057 1.00 90.25 111 VAL A C 1
ATOM 870 O O . VAL A 1 111 ? 13.192 8.651 -14.246 1.00 90.25 111 VAL A O 1
ATOM 873 N N . LYS A 1 112 ? 13.433 7.973 -16.371 1.00 92.31 112 LYS A N 1
ATOM 874 C CA . LYS A 1 112 ? 13.403 9.327 -16.950 1.00 92.31 112 LYS A CA 1
ATOM 875 C C . LYS A 1 112 ? 12.081 10.050 -16.674 1.00 92.31 112 LYS A C 1
ATOM 877 O O . LYS A 1 112 ? 12.086 11.265 -16.496 1.00 92.31 112 LYS A O 1
ATOM 882 N N . PHE A 1 113 ? 10.965 9.323 -16.635 1.00 90.44 113 PHE A N 1
ATOM 883 C CA . PHE A 1 113 ? 9.654 9.867 -16.279 1.00 90.44 113 PHE A CA 1
ATOM 884 C C . PHE A 1 113 ? 9.570 10.297 -14.803 1.00 90.44 113 PHE A C 1
ATOM 886 O O . PHE A 1 113 ? 8.803 11.199 -14.476 1.00 90.44 113 PHE A O 1
ATOM 893 N N . GLY A 1 114 ? 10.379 9.698 -13.923 1.00 87.19 114 GLY A N 1
ATOM 894 C CA . GLY A 1 114 ? 10.474 10.070 -12.509 1.00 87.19 114 GLY A CA 1
ATOM 895 C C . GLY A 1 114 ? 10.239 8.922 -11.529 1.00 87.19 114 GLY A C 1
ATOM 896 O O . GLY A 1 114 ? 10.183 9.164 -10.322 1.00 87.19 114 GLY A O 1
ATOM 897 N N . PHE A 1 115 ? 10.105 7.678 -12.002 1.00 86.06 115 PHE A N 1
ATOM 898 C CA . PHE A 1 115 ? 10.084 6.528 -11.101 1.00 86.06 115 PHE A CA 1
ATOM 899 C C . PHE A 1 115 ? 11.472 6.296 -10.483 1.00 86.06 115 PHE A C 1
ATOM 901 O O . PHE A 1 115 ? 12.487 6.444 -11.163 1.00 86.06 115 PHE A O 1
ATOM 908 N N . PRO A 1 116 ? 11.546 5.887 -9.203 1.00 81.38 116 PRO A N 1
ATOM 909 C CA . PRO A 1 116 ? 12.825 5.648 -8.537 1.00 81.38 116 PRO A CA 1
ATOM 910 C C . PRO A 1 116 ? 13.565 4.417 -9.081 1.00 81.38 116 PRO A C 1
ATOM 912 O O . PRO A 1 116 ? 14.787 4.347 -8.979 1.00 81.38 116 PRO A O 1
ATOM 915 N N . VAL A 1 117 ? 12.836 3.440 -9.631 1.00 81.69 117 VAL A N 1
ATOM 916 C CA . VAL A 1 117 ? 13.374 2.213 -10.234 1.00 81.69 117 VAL A CA 1
ATOM 917 C C . VAL A 1 117 ? 12.517 1.796 -11.427 1.00 81.69 117 VAL A C 1
ATOM 919 O O . VAL A 1 117 ? 11.308 2.036 -11.439 1.00 81.69 117 VAL A O 1
ATOM 922 N N . GLY A 1 118 ? 13.140 1.149 -12.411 1.00 81.88 118 GLY A N 1
ATOM 923 C CA . GLY A 1 118 ? 12.423 0.517 -13.515 1.00 81.88 118 GLY A CA 1
ATOM 924 C C . GLY A 1 118 ? 11.642 -0.733 -13.071 1.00 81.88 118 GLY A C 1
ATOM 925 O O . GLY A 1 118 ? 11.964 -1.332 -12.037 1.00 81.88 118 GLY A O 1
ATOM 926 N N . PRO A 1 119 ? 10.598 -1.132 -13.816 1.00 75.56 119 PRO A N 1
ATOM 927 C CA . PRO A 1 119 ? 9.721 -2.249 -13.470 1.00 75.56 119 PRO A CA 1
ATOM 928 C C . PRO A 1 119 ? 10.459 -3.585 -13.363 1.00 75.56 119 PRO A C 1
ATOM 930 O O . PRO A 1 119 ? 10.094 -4.392 -12.508 1.00 75.56 119 PRO A O 1
ATOM 933 N N . SER A 1 120 ? 11.515 -3.812 -14.155 1.00 72.94 120 SER A N 1
ATOM 934 C CA . SER A 1 120 ? 12.297 -5.052 -14.059 1.00 72.94 120 SER A CA 1
ATOM 935 C C . SER A 1 120 ? 13.047 -5.150 -12.719 1.00 72.94 120 SER A C 1
ATOM 937 O O . SER A 1 120 ? 12.999 -6.170 -12.028 1.00 72.94 120 SER A O 1
ATOM 939 N N . ASN A 1 121 ? 13.638 -4.037 -12.282 1.00 66.94 121 ASN A N 1
ATOM 940 C CA . ASN A 1 121 ? 14.393 -3.929 -11.034 1.00 66.94 121 ASN A CA 1
ATOM 941 C C . ASN A 1 121 ? 13.515 -3.907 -9.772 1.00 66.94 121 ASN A C 1
ATOM 943 O O . ASN A 1 121 ? 14.018 -4.147 -8.674 1.00 66.94 121 ASN A O 1
ATOM 947 N N . PHE A 1 122 ? 12.219 -3.617 -9.909 1.00 64.56 122 PHE A N 1
ATOM 948 C CA . PHE A 1 122 ? 11.271 -3.622 -8.795 1.00 64.56 122 PHE A CA 1
ATOM 949 C C . PHE A 1 122 ? 10.965 -5.045 -8.286 1.00 64.56 122 PHE A C 1
ATOM 951 O O . PHE A 1 122 ? 10.758 -5.219 -7.089 1.00 64.56 122 PHE A O 1
ATOM 958 N N . TRP A 1 123 ? 10.950 -6.056 -9.168 1.00 52.72 123 TRP A N 1
ATOM 959 C CA . TRP A 1 123 ? 10.592 -7.446 -8.824 1.00 52.72 123 TRP A CA 1
ATOM 960 C C . TRP A 1 123 ? 11.770 -8.424 -8.752 1.00 52.72 123 TRP A C 1
ATOM 962 O O . TRP A 1 123 ? 11.650 -9.451 -8.093 1.00 52.72 123 TRP A O 1
ATOM 972 N N . MET A 1 124 ? 12.899 -8.149 -9.413 1.00 46.06 124 MET A N 1
ATOM 973 C CA . MET A 1 124 ? 14.051 -9.069 -9.444 1.00 46.06 124 MET A CA 1
ATOM 974 C C . MET A 1 124 ? 14.984 -8.961 -8.215 1.00 46.06 124 MET A C 1
ATOM 976 O O . MET A 1 124 ? 16.135 -9.394 -8.277 1.00 46.06 124 MET A O 1
ATOM 980 N N . ARG A 1 125 ? 14.512 -8.388 -7.102 1.00 40.69 125 ARG A N 1
ATOM 981 C CA . ARG A 1 125 ? 15.226 -8.282 -5.817 1.00 40.69 125 ARG A CA 1
ATOM 982 C C . ARG A 1 125 ? 14.469 -8.999 -4.713 1.00 40.69 125 ARG A C 1
ATOM 984 O O . ARG A 1 125 ? 15.157 -9.628 -3.881 1.00 40.69 125 ARG A O 1
#